Protein AF-G5SFY9-F1 (afdb_monomer)

Solvent-accessible surface area (backbone atoms only — not comparable to full-atom values): 2965 Å² total; per-residue (Å²): 120,70,68,59,56,55,53,50,53,52,51,51,52,55,52,49,50,56,51,45,65,66,48,50,59,54,43,60,71,37,82,82,51,29,79,84,71,53,58,48,68,83,75,56,72,69,84,122

Organism: NCBI:txid913086

pLDDT: mean 70.1, std 15.36, range [47.91, 92.19]

Radius of gyration: 15.3 Å; Cα contacts (8 Å, |Δi|>4): 13; chains: 1; bounding box: 27×11×43 Å

Sequence (48 aa):
MFYALYFEIHHLVASAALGFARVAPIFFFLPFLNSGVLSGAARFYRWR

Foldseek 3Di:
DVVVVVVVVVVVVVVVVVVCVVCVVVLCPDPCSHDPNDDCVNVPDDPD

Mean predicted aligned error: 12.3 Å

Secondary structure (DSSP, 8-state):
-HHHHHHHHHHHHHHHHHHHHHHHHHHHHSTTTSTTSS-HHHHS----

Structure (mmCIF, N/CA/C/O backbone):
data_AF-G5SFY9-F1
#
_entry.id   AF-G5SFY9-F1
#
loop_
_atom_site.group_PDB
_atom_site.id
_atom_site.type_symbol
_atom_site.label_atom_id
_atom_site.label_alt_id
_atom_site.label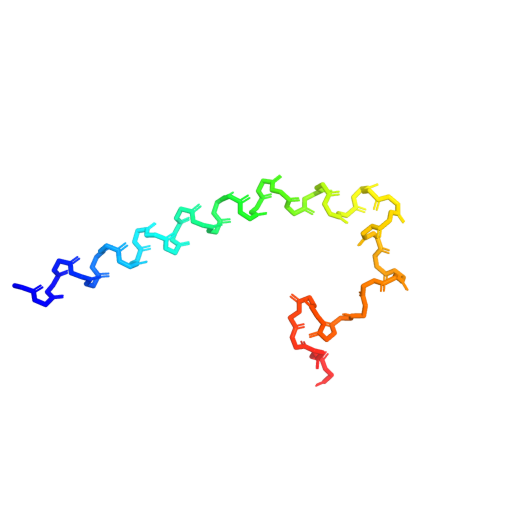_comp_id
_atom_site.label_asym_id
_atom_site.label_entity_id
_atom_site.label_seq_id
_atom_site.pdbx_PDB_ins_code
_atom_site.Cartn_x
_atom_site.Cartn_y
_atom_site.Cartn_z
_atom_site.occupancy
_atom_site.B_iso_or_equiv
_atom_site.auth_seq_id
_atom_site.auth_comp_id
_atom_site.auth_asym_id
_atom_site.auth_atom_id
_atom_site.pdbx_PDB_model_num
ATOM 1 N N . MET A 1 1 ? 12.768 0.325 -22.513 1.00 59.72 1 MET A N 1
ATOM 2 C CA . MET A 1 1 ? 12.443 -0.820 -21.628 1.00 59.72 1 MET A CA 1
ATOM 3 C C . MET A 1 1 ? 12.507 -0.434 -20.148 1.00 59.72 1 MET A C 1
ATOM 5 O O . MET A 1 1 ? 11.544 -0.688 -19.448 1.00 59.72 1 MET A O 1
ATOM 9 N N . PHE A 1 2 ? 13.575 0.219 -19.668 1.00 68.25 2 PHE A N 1
ATOM 10 C CA . PHE A 1 2 ? 13.732 0.580 -18.243 1.00 68.25 2 PHE A CA 1
ATOM 11 C C . PHE A 1 2 ? 12.824 1.733 -17.766 1.00 68.25 2 PHE A C 1
ATOM 13 O O . PHE A 1 2 ? 12.282 1.691 -16.667 1.00 68.25 2 PHE A O 1
ATOM 20 N N . TYR A 1 3 ? 12.602 2.741 -18.617 1.00 80.38 3 TYR A N 1
ATOM 21 C CA . TYR A 1 3 ? 11.778 3.908 -18.270 1.00 80.38 3 TYR A CA 1
ATOM 22 C C . TYR A 1 3 ? 10.297 3.572 -18.044 1.00 80.38 3 TYR A C 1
ATOM 24 O O . TYR A 1 3 ? 9.658 4.188 -17.202 1.00 80.38 3 TYR A O 1
ATOM 32 N N . ALA A 1 4 ? 9.759 2.570 -18.746 1.00 86.00 4 ALA A N 1
ATOM 33 C CA . ALA A 1 4 ? 8.365 2.157 -18.581 1.00 86.00 4 ALA A CA 1
ATOM 34 C C . ALA A 1 4 ? 8.107 1.594 -17.173 1.00 86.00 4 ALA A C 1
ATOM 36 O O . ALA A 1 4 ? 7.168 2.015 -16.511 1.00 86.00 4 ALA A O 1
ATOM 37 N N . LEU A 1 5 ? 8.994 0.721 -16.679 1.00 85.19 5 LEU A N 1
ATOM 38 C CA . LEU A 1 5 ? 8.913 0.177 -15.318 1.00 85.19 5 LEU A CA 1
ATOM 39 C C . LEU A 1 5 ? 9.041 1.268 -14.251 1.00 85.19 5 LEU A C 1
ATOM 41 O O . LEU A 1 5 ? 8.345 1.223 -13.241 1.00 85.19 5 LEU A O 1
ATOM 45 N N . TYR A 1 6 ? 9.908 2.260 -14.486 1.00 84.69 6 TYR A N 1
ATOM 46 C CA . TYR A 1 6 ? 10.056 3.398 -13.583 1.00 84.69 6 TYR A CA 1
ATOM 47 C C . TYR A 1 6 ? 8.729 4.148 -13.419 1.00 84.69 6 TYR A C 1
ATOM 49 O O . TYR A 1 6 ? 8.255 4.295 -12.294 1.00 84.69 6 TYR A O 1
ATOM 57 N N . PHE A 1 7 ? 8.092 4.568 -14.514 1.00 87.56 7 PHE A N 1
ATOM 58 C CA . PHE A 1 7 ? 6.827 5.303 -14.434 1.00 87.56 7 PHE A CA 1
ATOM 59 C C . PHE A 1 7 ? 5.673 4.449 -13.909 1.00 87.56 7 PHE A C 1
ATOM 61 O O . PHE A 1 7 ? 4.865 4.951 -13.129 1.00 87.56 7 PHE A O 1
ATOM 68 N N . GLU A 1 8 ? 5.633 3.164 -14.258 1.00 90.44 8 GLU A N 1
ATOM 69 C CA . GLU A 1 8 ? 4.598 2.247 -13.780 1.00 90.44 8 GLU A CA 1
ATOM 70 C C . GLU A 1 8 ? 4.626 2.124 -12.252 1.00 90.44 8 GLU A C 1
ATOM 72 O O . GLU A 1 8 ? 3.606 2.307 -11.594 1.00 90.44 8 GLU A O 1
ATOM 77 N N . ILE A 1 9 ? 5.810 1.921 -11.662 1.00 91.69 9 ILE A N 1
ATOM 78 C CA . ILE A 1 9 ? 5.962 1.828 -10.203 1.00 91.69 9 ILE A CA 1
ATOM 79 C C . ILE A 1 9 ? 5.576 3.149 -9.525 1.00 91.69 9 ILE A C 1
ATOM 81 O O . ILE A 1 9 ? 4.903 3.131 -8.496 1.00 91.69 9 ILE A O 1
ATOM 85 N N . HIS A 1 10 ? 5.951 4.298 -10.096 1.00 89.81 10 HIS A N 1
ATOM 86 C CA . HIS A 1 10 ? 5.592 5.604 -9.526 1.00 89.81 10 HIS A CA 1
ATOM 87 C C . HIS A 1 10 ? 4.080 5.850 -9.575 1.00 89.81 10 HIS A C 1
ATOM 89 O O . HIS A 1 10 ? 3.506 6.340 -8.599 1.00 89.81 10 HIS A O 1
ATOM 95 N N . HIS A 1 11 ? 3.416 5.460 -10.664 1.00 90.12 11 HIS A N 1
ATOM 96 C CA . HIS A 1 11 ? 1.959 5.522 -10.762 1.00 90.12 11 HIS A CA 1
ATOM 97 C C . HIS A 1 11 ? 1.272 4.577 -9.776 1.00 90.12 11 HIS A C 1
ATOM 99 O O . HIS A 1 11 ? 0.301 4.971 -9.123 1.00 90.12 11 HIS A O 1
ATOM 105 N N . LEU A 1 12 ? 1.801 3.367 -9.605 1.00 92.19 12 LEU A N 1
ATOM 106 C CA . LEU A 1 12 ? 1.280 2.389 -8.655 1.00 92.19 12 LEU A CA 1
ATOM 107 C C . LEU A 1 12 ? 1.395 2.914 -7.216 1.00 92.19 12 LEU A C 1
ATOM 109 O O . LEU A 1 12 ? 0.406 2.908 -6.485 1.00 92.19 12 LEU A O 1
ATOM 113 N N . VAL A 1 13 ? 2.542 3.485 -6.841 1.00 90.81 13 VAL A N 1
ATOM 114 C CA . VAL A 1 13 ? 2.743 4.121 -5.527 1.00 90.81 13 VAL A CA 1
ATOM 115 C C . VAL A 1 13 ? 1.801 5.312 -5.324 1.00 90.81 13 VAL A C 1
ATOM 117 O O . VAL A 1 13 ? 1.172 5.416 -4.270 1.00 90.81 13 VAL A O 1
ATOM 120 N N . ALA A 1 14 ? 1.640 6.182 -6.324 1.00 90.06 14 ALA A N 1
ATOM 121 C CA . ALA A 1 14 ? 0.732 7.327 -6.236 1.00 90.06 14 ALA A CA 1
ATOM 122 C C . ALA A 1 14 ? -0.739 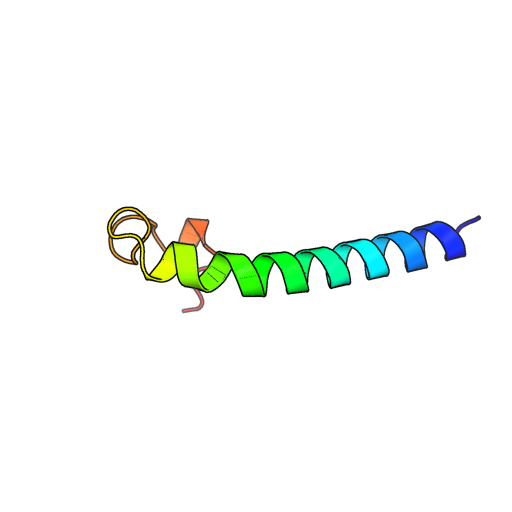6.893 -6.068 1.00 90.06 14 ALA A C 1
ATOM 124 O O . ALA A 1 14 ? -1.462 7.442 -5.232 1.00 90.06 14 ALA A O 1
ATOM 125 N N . SER A 1 15 ?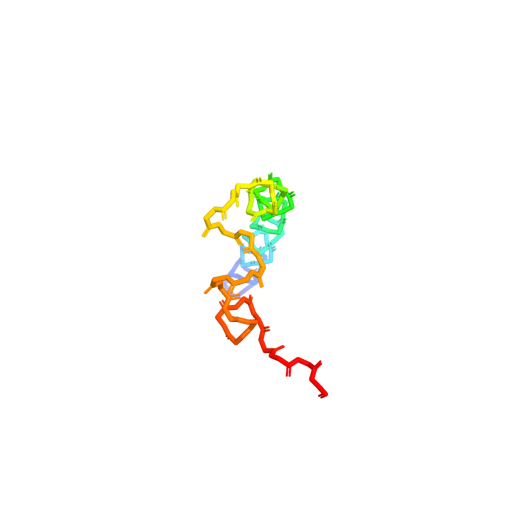 -1.174 5.869 -6.808 1.00 91.12 15 SER A N 1
ATOM 126 C CA . SER A 1 15 ? -2.524 5.303 -6.682 1.00 91.12 15 SER A CA 1
ATOM 127 C C . SER A 1 15 ? -2.749 4.625 -5.323 1.00 91.12 15 SER A C 1
ATOM 129 O O . SER A 1 15 ? -3.791 4.827 -4.694 1.00 91.12 15 SER A O 1
ATOM 131 N N . ALA A 1 16 ? -1.749 3.898 -4.816 1.00 85.94 16 ALA A N 1
ATOM 132 C CA . ALA A 1 16 ? -1.795 3.248 -3.512 1.00 85.94 16 ALA A CA 1
ATOM 133 C C . ALA A 1 16 ? -1.853 4.268 -2.365 1.00 85.94 16 ALA A C 1
ATOM 135 O O . ALA A 1 16 ? -2.598 4.060 -1.409 1.00 85.94 16 ALA A O 1
ATOM 136 N N . ALA A 1 17 ? -1.137 5.393 -2.472 1.00 87.38 17 ALA A N 1
ATOM 137 C CA . ALA A 1 17 ? -1.186 6.475 -1.489 1.00 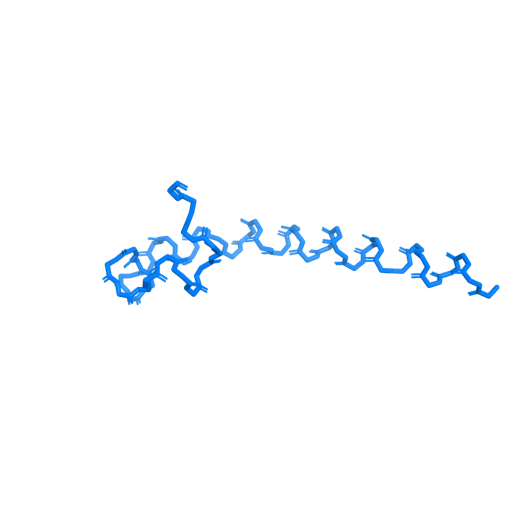87.38 17 ALA A CA 1
ATOM 138 C C . ALA A 1 17 ? -2.582 7.121 -1.401 1.00 87.38 17 ALA A C 1
ATOM 140 O O . ALA A 1 17 ? -3.086 7.353 -0.301 1.00 87.38 17 ALA A O 1
ATOM 141 N N . LEU A 1 18 ? -3.247 7.348 -2.540 1.00 86.81 18 LEU A N 1
ATOM 142 C CA . LEU A 1 18 ? -4.632 7.838 -2.568 1.00 86.81 18 LEU A CA 1
ATOM 143 C C . LEU A 1 18 ? -5.622 6.814 -1.991 1.00 86.81 18 LEU A C 1
ATOM 145 O O . LEU A 1 18 ? -6.523 7.183 -1.232 1.00 86.81 18 LEU A O 1
ATOM 149 N N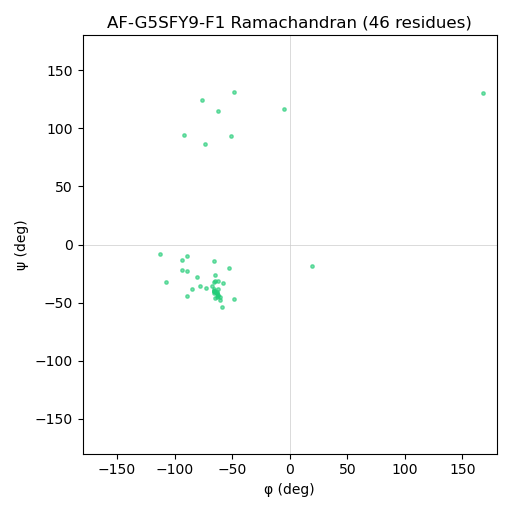 . GLY A 1 19 ? -5.436 5.526 -2.294 1.00 83.81 19 GLY A N 1
ATOM 150 C CA . GLY A 1 19 ? -6.205 4.440 -1.683 1.00 83.81 19 GLY A CA 1
ATOM 151 C C . GLY A 1 19 ? -6.017 4.385 -0.164 1.00 83.81 19 GLY A C 1
ATOM 152 O O . GLY A 1 19 ? -6.995 4.322 0.580 1.00 83.81 19 GLY A O 1
ATOM 153 N N . PHE A 1 20 ? -4.775 4.503 0.310 1.00 78.88 20 PHE A N 1
ATOM 154 C CA . PHE A 1 20 ? -4.452 4.539 1.734 1.00 78.88 20 PHE A CA 1
ATOM 155 C C . PHE A 1 20 ? -5.088 5.743 2.430 1.00 78.88 20 PHE A C 1
ATOM 157 O O . PHE A 1 20 ? -5.702 5.566 3.476 1.00 78.88 20 PHE A O 1
ATOM 164 N N . ALA A 1 21 ? -5.044 6.938 1.835 1.00 80.50 21 ALA A N 1
ATOM 165 C CA . ALA A 1 21 ? -5.701 8.123 2.391 1.00 80.50 21 ALA A CA 1
ATOM 166 C C . ALA A 1 21 ? -7.218 7.926 2.584 1.00 80.50 21 ALA A C 1
ATOM 168 O O . ALA A 1 21 ? -7.793 8.436 3.545 1.00 80.50 21 ALA A O 1
ATOM 169 N N . ARG A 1 22 ? -7.866 7.141 1.713 1.00 79.81 22 ARG A N 1
ATOM 170 C CA . ARG A 1 22 ? -9.300 6.828 1.811 1.00 79.81 22 ARG A CA 1
ATOM 171 C C . ARG A 1 22 ? -9.621 5.770 2.868 1.00 79.81 22 ARG A C 1
ATOM 173 O O . ARG A 1 22 ? -10.667 5.857 3.506 1.00 79.81 22 ARG A O 1
ATOM 180 N N . VAL A 1 23 ? -8.754 4.775 3.053 1.00 76.88 23 VAL A N 1
ATOM 181 C CA . VAL A 1 23 ? -8.977 3.686 4.024 1.00 76.88 23 VAL A CA 1
ATOM 182 C C . VAL A 1 23 ? -8.427 4.037 5.418 1.00 76.88 23 VAL A C 1
ATOM 184 O O . VAL A 1 23 ? -8.939 3.549 6.421 1.00 76.88 23 VAL A O 1
ATOM 187 N N . ALA A 1 24 ? -7.461 4.952 5.526 1.00 72.75 24 ALA A N 1
ATOM 188 C CA . ALA A 1 24 ? -6.905 5.459 6.785 1.00 72.75 24 ALA A CA 1
ATOM 189 C C . ALA A 1 24 ? -7.950 5.895 7.837 1.00 72.75 24 ALA A C 1
ATOM 191 O O . ALA A 1 24 ? -7.820 5.469 8.988 1.00 72.75 24 ALA A O 1
ATOM 192 N N . PRO A 1 25 ? -9.007 6.672 7.511 1.00 67.00 25 PRO A N 1
ATOM 193 C CA . PRO A 1 25 ? -10.022 7.030 8.503 1.00 67.00 25 PRO A CA 1
ATOM 194 C C . PRO A 1 25 ? -10.798 5.809 9.012 1.00 67.00 25 PRO A C 1
ATOM 196 O O . PRO A 1 25 ? -11.174 5.765 10.179 1.00 67.00 25 PRO A O 1
ATOM 199 N N . ILE A 1 26 ? -10.983 4.777 8.186 1.00 73.81 26 ILE A N 1
ATOM 200 C CA . ILE A 1 26 ? -11.694 3.548 8.561 1.00 73.81 26 ILE A CA 1
ATOM 201 C C . ILE A 1 26 ? -10.910 2.792 9.648 1.00 73.81 26 ILE A C 1
ATOM 203 O O . ILE A 1 26 ? -11.490 2.363 10.643 1.00 73.81 26 ILE A O 1
ATOM 207 N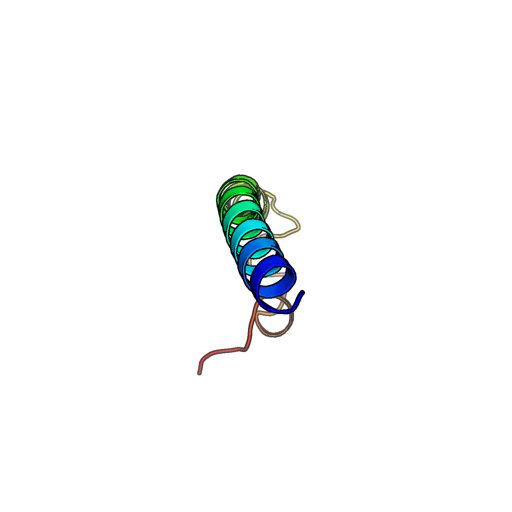 N . PHE A 1 27 ? -9.580 2.718 9.525 1.00 61.94 27 PHE A N 1
ATOM 208 C CA . PHE A 1 27 ? -8.700 2.147 10.557 1.00 61.94 27 PHE A CA 1
ATOM 209 C C . PHE A 1 27 ? -8.693 2.945 11.870 1.00 61.94 27 PHE A C 1
ATOM 211 O O . PHE A 1 27 ? -8.409 2.379 12.925 1.00 61.94 27 PHE A O 1
ATOM 218 N N . PHE A 1 28 ? -8.983 4.246 11.816 1.00 60.97 28 PHE A N 1
ATOM 219 C CA . PHE A 1 28 ? -9.023 5.113 12.993 1.00 60.97 28 PHE A CA 1
ATOM 220 C C . PHE A 1 28 ? -10.379 5.064 13.716 1.00 60.97 28 PHE A C 1
ATOM 222 O O . PHE A 1 28 ? -10.416 5.051 14.944 1.00 60.97 28 PHE A O 1
ATOM 229 N N . PHE A 1 29 ? -11.485 4.994 12.968 1.00 62.62 29 PHE A N 1
ATOM 230 C CA . PHE A 1 29 ? -12.840 4.963 13.528 1.00 62.62 29 PHE A CA 1
ATOM 231 C C . PHE A 1 29 ? -13.278 3.578 14.024 1.00 62.62 29 PHE A C 1
ATOM 233 O O . PHE A 1 29 ? -14.104 3.497 14.934 1.00 62.62 29 PHE A O 1
ATOM 240 N N . LEU A 1 30 ? -12.752 2.484 13.463 1.00 61.12 30 LEU A N 1
ATOM 241 C CA . LEU A 1 30 ? -13.155 1.139 13.880 1.00 61.12 30 LEU A CA 1
ATOM 242 C C . LEU A 1 30 ? -12.516 0.754 15.231 1.00 61.12 30 LEU A C 1
ATOM 244 O O . LEU A 1 30 ? -11.288 0.727 15.346 1.00 61.12 30 LEU A O 1
ATOM 248 N N . PRO A 1 31 ? -13.315 0.376 16.249 1.00 57.59 31 PRO A N 1
ATOM 249 C CA . PRO A 1 31 ? -12.843 0.159 17.621 1.00 57.59 31 PRO A CA 1
ATOM 250 C C . PRO A 1 31 ? -11.880 -1.032 17.781 1.00 57.59 31 PRO A C 1
ATOM 252 O O . PRO A 1 31 ? -11.195 -1.122 18.792 1.00 57.59 31 PRO A O 1
ATOM 255 N N . PHE A 1 32 ? -11.785 -1.917 16.783 1.00 57.44 32 PHE A N 1
ATOM 256 C CA . PHE A 1 32 ? -10.879 -3.077 16.756 1.00 57.44 32 PHE A CA 1
ATOM 257 C C . PHE A 1 32 ? -9.530 -2.814 16.057 1.00 57.44 32 PHE A C 1
ATOM 259 O O . PHE A 1 32 ? -8.604 -3.609 16.194 1.00 57.44 32 PHE A O 1
ATOM 266 N N . LEU A 1 33 ? -9.398 -1.702 15.322 1.00 54.19 33 LEU A N 1
ATOM 267 C CA . LEU A 1 33 ? -8.148 -1.237 14.687 1.00 54.19 33 LEU A CA 1
ATOM 268 C C . LEU A 1 33 ? -7.625 0.061 15.328 1.00 54.19 33 LEU A C 1
ATOM 270 O O . LEU A 1 33 ? -6.501 0.500 15.052 1.00 54.19 33 LEU A O 1
ATOM 274 N N . ASN A 1 34 ? -8.433 0.649 16.214 1.00 52.44 34 ASN A N 1
ATOM 275 C CA . ASN A 1 34 ? -8.094 1.803 17.018 1.00 52.44 34 ASN A CA 1
ATOM 276 C C . ASN A 1 34 ? -6.919 1.459 17.948 1.00 52.44 34 ASN A C 1
ATOM 278 O O . ASN A 1 34 ? -7.023 0.584 18.801 1.00 52.44 34 ASN A O 1
ATOM 282 N N . SER A 1 35 ? -5.805 2.141 17.684 1.00 56.19 35 SER A N 1
ATOM 283 C CA . SER A 1 35 ? -4.606 2.534 18.451 1.00 56.19 35 SER A CA 1
ATOM 284 C C . SER A 1 35 ? -4.174 1.827 19.756 1.00 56.19 35 SER A C 1
ATOM 286 O O . SER A 1 35 ? -3.016 1.973 20.130 1.00 56.19 35 SER A O 1
ATOM 288 N N . GLY A 1 36 ? -5.029 1.078 20.453 1.00 57.38 36 GLY A N 1
ATOM 289 C CA . GLY A 1 36 ? -4.692 0.269 21.629 1.00 57.38 36 GLY A CA 1
ATOM 290 C C . GLY A 1 36 ? -4.345 -1.198 21.335 1.00 57.38 36 GLY A C 1
ATOM 291 O O . GLY A 1 36 ? -3.664 -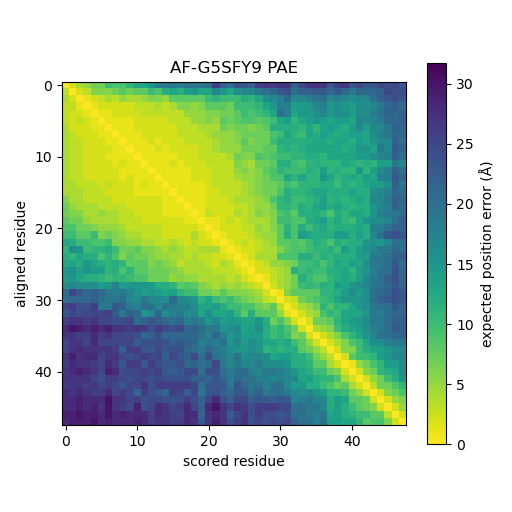1.815 22.146 1.00 57.38 36 GLY A O 1
ATOM 292 N N . VAL A 1 37 ? -4.770 -1.765 20.194 1.00 55.19 37 VAL A N 1
ATOM 293 C CA . VAL A 1 37 ? -4.573 -3.205 19.879 1.00 55.19 37 VAL A CA 1
ATOM 294 C C . VAL A 1 37 ? -3.505 -3.440 18.799 1.00 55.19 37 VAL A C 1
ATOM 296 O O . VAL A 1 37 ? -2.756 -4.413 18.855 1.00 55.19 37 VAL A O 1
ATOM 299 N N . LEU A 1 38 ? -3.360 -2.520 17.840 1.00 55.22 38 LEU A N 1
ATOM 300 C CA . LEU A 1 38 ? -2.286 -2.552 16.841 1.00 55.22 38 LEU A CA 1
ATOM 301 C C . LEU A 1 38 ? -1.082 -1.752 17.348 1.00 55.22 38 LEU A C 1
ATOM 303 O O . LEU A 1 38 ? -1.017 -0.535 17.175 1.00 55.22 38 LEU A O 1
ATOM 307 N N . SER A 1 39 ? -0.127 -2.448 17.976 1.00 49.38 39 SER A N 1
ATOM 308 C CA . SER A 1 39 ? 1.183 -1.893 18.343 1.00 49.38 39 SER A CA 1
ATOM 309 C C . SER A 1 39 ? 1.799 -1.159 17.149 1.00 49.38 39 SER A C 1
ATOM 311 O O . SER A 1 39 ? 1.869 -1.705 16.046 1.00 49.38 39 SER A O 1
ATOM 313 N N . GLY A 1 40 ? 2.272 0.073 17.370 1.00 54.50 40 GLY A N 1
ATOM 314 C CA . GLY A 1 40 ? 2.833 0.943 16.327 1.00 54.50 40 GLY A CA 1
ATOM 315 C C . GLY A 1 40 ? 3.944 0.298 15.486 1.00 54.50 40 GLY A C 1
ATOM 316 O O . GLY A 1 40 ? 4.151 0.701 14.349 1.00 54.50 40 GLY A O 1
ATOM 317 N N . ALA A 1 41 ? 4.589 -0.764 15.981 1.00 52.91 41 ALA A N 1
ATOM 318 C CA . ALA A 1 41 ? 5.567 -1.553 15.230 1.00 52.91 41 ALA A CA 1
ATOM 319 C C . ALA A 1 41 ? 4.988 -2.255 13.981 1.00 52.91 41 ALA A C 1
ATOM 321 O O . ALA A 1 41 ? 5.703 -2.397 12.996 1.00 52.91 41 ALA A O 1
ATOM 322 N N . ALA A 1 42 ? 3.707 -2.644 13.992 1.00 53.75 42 ALA A N 1
ATOM 323 C CA . ALA A 1 42 ? 3.014 -3.211 12.827 1.0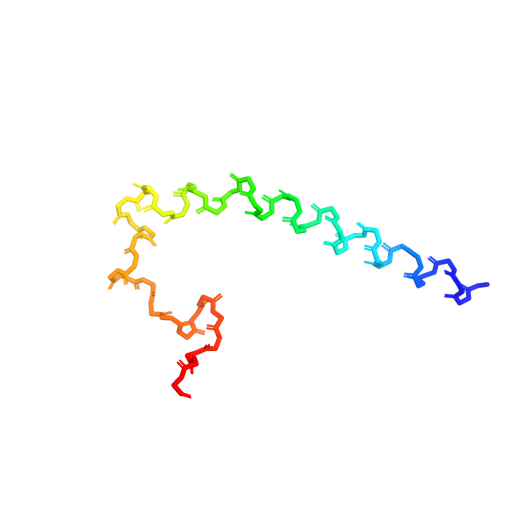0 53.75 42 ALA A CA 1
ATOM 324 C C . ALA A 1 42 ? 2.353 -2.141 11.936 1.00 53.75 42 ALA A C 1
ATOM 326 O O . ALA A 1 42 ? 1.879 -2.455 10.847 1.00 53.75 42 ALA A O 1
ATOM 327 N N . ARG A 1 43 ? 2.293 -0.881 12.396 1.00 57.09 43 ARG A N 1
ATOM 328 C CA . ARG A 1 43 ? 1.680 0.233 11.656 1.00 57.09 43 ARG A CA 1
ATOM 329 C C . ARG A 1 43 ? 2.690 0.929 10.743 1.00 57.09 43 ARG A C 1
ATOM 331 O O . ARG A 1 43 ? 2.356 1.225 9.606 1.00 57.09 43 ARG A O 1
ATOM 338 N N . PHE A 1 44 ? 3.893 1.181 11.240 1.00 56.88 44 PHE A N 1
ATOM 339 C CA . PHE A 1 44 ? 5.078 1.702 10.550 1.00 56.88 44 PHE A CA 1
ATOM 340 C C . PHE A 1 44 ? 6.025 2.050 11.699 1.00 56.88 44 PHE A C 1
ATOM 342 O O . PHE A 1 44 ? 5.565 2.678 12.647 1.00 56.88 44 PHE A O 1
ATOM 349 N N . TYR A 1 45 ? 7.283 1.612 11.648 1.00 47.91 45 TYR A N 1
ATOM 350 C CA . TYR A 1 45 ? 8.362 1.886 12.608 1.00 47.91 45 TYR A CA 1
ATOM 351 C C . TYR A 1 45 ? 8.024 2.882 13.735 1.00 47.91 45 TYR A C 1
ATOM 353 O O . TYR A 1 45 ? 7.779 4.063 13.499 1.00 47.91 45 TYR A O 1
ATOM 361 N N . ARG A 1 46 ? 8.052 2.388 14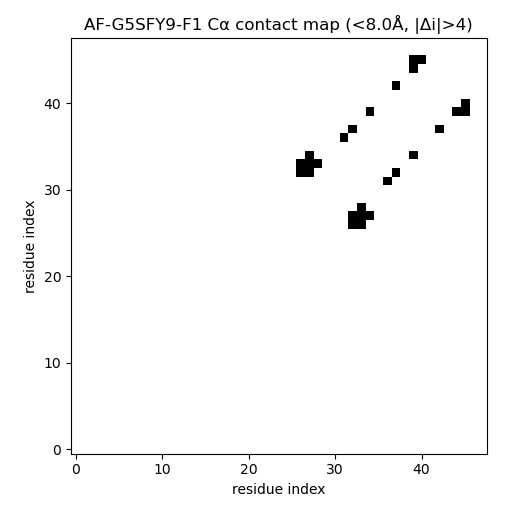.976 1.00 49.94 46 ARG A N 1
ATOM 362 C CA . ARG A 1 46 ? 8.047 3.187 16.203 1.00 49.94 46 ARG A CA 1
ATOM 363 C C . ARG A 1 46 ? 9.144 4.258 16.110 1.00 49.94 46 ARG A C 1
ATOM 365 O O . ARG A 1 46 ? 10.287 3.987 16.460 1.00 49.94 46 ARG A O 1
ATOM 372 N N . TRP A 1 47 ? 8.783 5.451 15.642 1.00 50.25 47 TRP A N 1
ATOM 373 C CA . TRP A 1 47 ? 9.598 6.658 15.718 1.00 50.25 47 TRP A CA 1
ATOM 374 C C . TRP A 1 47 ? 9.577 7.134 17.166 1.00 50.25 47 TRP A C 1
ATOM 376 O O . TRP A 1 47 ? 8.702 7.889 17.591 1.00 50.25 47 TRP A O 1
ATOM 386 N N . ARG A 1 48 ? 10.498 6.565 17.938 1.00 48.38 48 ARG A N 1
ATOM 387 C CA . ARG A 1 48 ? 11.067 7.222 19.104 1.00 48.38 48 ARG A CA 1
ATOM 388 C C . ARG A 1 48 ? 12.350 7.911 18.674 1.00 48.38 48 ARG A C 1
ATOM 390 O O . ARG A 1 48 ? 13.018 7.346 17.780 1.00 48.38 48 ARG A O 1
#